Protein AF-A0A7S4KJT5-F1 (afdb_monomer_lite)

pLDDT: mean 71.48, std 15.0, range [39.69, 92.44]

Foldseek 3Di:
DVVPDDPLCLQLQNLLVVLLVCLVVLNDDPVSVVVSLVSLLVQLVVCVVVVVPDPPDPGSPPPPLVSLLSNLLSCLSNVHDDPSSVVSSVVVVVVDDCVPDDPVSVVSVVVSVVSVVVD

Radius of gyration: 14.01 Å; chains: 1; bounding box: 32×36×38 Å

Organism: Guillardia theta (NCBI:txid55529)

Secondary structure (DSSP, 8-state):
-GGGS-GGGS-HHHHHHHHHHHHHTT---HHHHHHHHHHHHHHHHHHHHHHTT-TT---S----HHHHHHHHHHHHHTT---HHHHHHHHHHHHTS-GGGS-HHHHHHHHHHHHHHHT-

Sequence (119 aa):
MYRNLPAEQKHPTSLASVLESMARVDLKDERFLLEASKTFQSEIVGRNILSDLNRSKRSLWDADSKTISSLITSFIRLQFFDQNLFQHISKVVQQLDLDEMSPQEVSMLLNAFLRVDML

Structure (mmCIF, N/CA/C/O backbone):
data_AF-A0A7S4KJT5-F1
#
_entry.id   AF-A0A7S4KJT5-F1
#
loop_
_atom_site.group_PDB
_atom_site.id
_atom_site.type_symbol
_atom_site.label_atom_id
_atom_site.label_alt_id
_atom_site.label_comp_id
_atom_site.label_asym_id
_atom_site.label_entity_id
_atom_site.label_seq_id
_atom_site.pdbx_PDB_ins_code
_atom_site.Cartn_x
_atom_site.Cartn_y
_atom_site.Cartn_z
_atom_site.occupancy
_atom_site.B_iso_or_equiv
_atom_site.auth_seq_id
_atom_site.auth_comp_id
_atom_site.auth_asym_id
_atom_site.auth_atom_id
_atom_site.pdbx_PDB_model_num
ATOM 1 N N . MET A 1 1 ? 1.439 16.503 14.018 1.00 48.44 1 MET A N 1
ATOM 2 C CA . MET A 1 1 ? 2.917 16.516 14.105 1.00 48.44 1 MET A CA 1
ATOM 3 C C . MET A 1 1 ? 3.597 16.302 12.744 1.00 48.44 1 MET A C 1
ATOM 5 O O . MET A 1 1 ? 4.561 16.993 12.468 1.00 48.44 1 MET A O 1
ATOM 9 N N . TYR A 1 2 ? 3.058 15.463 11.846 1.00 47.75 2 TYR A N 1
ATOM 10 C CA . TYR A 1 2 ? 3.659 15.171 10.526 1.00 47.75 2 TYR A CA 1
ATOM 11 C C . TYR A 1 2 ? 3.608 16.300 9.468 1.00 47.75 2 TYR A C 1
ATOM 13 O O . TYR A 1 2 ? 4.436 16.336 8.562 1.00 47.75 2 TYR A O 1
ATOM 21 N N . ARG A 1 3 ? 2.660 17.250 9.568 1.00 45.28 3 ARG A N 1
ATOM 22 C CA . ARG A 1 3 ? 2.517 18.352 8.587 1.00 45.28 3 ARG A CA 1
ATOM 23 C C . ARG A 1 3 ? 3.730 19.285 8.510 1.00 45.28 3 ARG A C 1
ATOM 25 O O . ARG A 1 3 ? 3.979 19.832 7.442 1.00 45.28 3 ARG A O 1
ATOM 32 N N . ASN A 1 4 ? 4.478 19.412 9.606 1.00 48.53 4 ASN A N 1
ATOM 33 C CA . ASN A 1 4 ? 5.596 20.351 9.734 1.00 48.53 4 ASN A CA 1
ATOM 34 C C . ASN A 1 4 ? 6.967 19.685 9.539 1.00 48.53 4 ASN A C 1
ATOM 36 O O . ASN A 1 4 ? 7.987 20.326 9.775 1.00 48.53 4 ASN A O 1
ATOM 40 N N . LEU A 1 5 ? 7.003 18.407 9.150 1.00 50.66 5 LEU A N 1
ATOM 41 C CA . LEU A 1 5 ? 8.264 17.737 8.854 1.00 50.66 5 LEU A CA 1
ATOM 42 C C . LEU A 1 5 ? 8.808 18.242 7.502 1.00 50.66 5 LEU A C 1
ATOM 44 O O . LEU A 1 5 ? 8.025 18.358 6.549 1.00 50.66 5 LEU A O 1
ATOM 48 N N . PRO A 1 6 ? 10.117 18.539 7.397 1.00 45.78 6 PRO A N 1
ATOM 49 C CA . PRO A 1 6 ? 10.785 18.826 6.127 1.00 45.78 6 PRO A CA 1
ATOM 50 C C . PRO A 1 6 ? 10.476 17.746 5.081 1.00 45.78 6 PRO A C 1
ATOM 52 O O . PRO A 1 6 ? 10.286 16.586 5.445 1.00 45.78 6 PRO A O 1
ATOM 55 N N . ALA A 1 7 ? 10.446 18.092 3.789 1.00 50.94 7 ALA A N 1
ATOM 56 C CA . ALA A 1 7 ? 10.176 17.133 2.703 1.00 50.94 7 ALA A CA 1
ATOM 57 C C . ALA A 1 7 ? 11.092 15.891 2.769 1.00 50.94 7 ALA A C 1
ATOM 59 O O . ALA A 1 7 ? 10.663 14.773 2.515 1.00 50.94 7 ALA A O 1
ATOM 60 N N . GLU A 1 8 ? 12.317 16.098 3.239 1.00 42.44 8 GLU A N 1
ATOM 61 C CA . GLU A 1 8 ? 13.375 15.107 3.462 1.00 42.44 8 GLU A CA 1
ATOM 62 C C . GLU A 1 8 ? 13.029 14.085 4.564 1.00 42.44 8 GLU A C 1
ATOM 64 O O . GLU A 1 8 ? 13.499 12.952 4.550 1.00 42.44 8 GLU A O 1
ATOM 69 N N . GLN A 1 9 ? 12.170 14.469 5.515 1.00 45.56 9 GLN A N 1
ATOM 70 C CA . GLN A 1 9 ? 11.688 13.627 6.616 1.00 45.56 9 GLN A CA 1
ATOM 71 C C . GLN A 1 9 ? 10.319 12.998 6.328 1.00 45.56 9 GLN A C 1
ATOM 73 O O . GLN A 1 9 ? 9.898 12.095 7.050 1.00 45.56 9 GLN A O 1
ATOM 78 N N . LYS A 1 10 ? 9.648 13.404 5.241 1.00 59.91 10 LYS A N 1
ATOM 79 C CA . LYS A 1 10 ? 8.466 12.721 4.684 1.00 59.91 10 LYS A CA 1
ATOM 80 C C . LYS A 1 10 ? 8.874 11.546 3.792 1.00 59.91 10 LYS A C 1
ATOM 82 O O . LYS A 1 10 ? 8.204 11.243 2.809 1.00 59.91 10 LYS A O 1
ATOM 87 N N . HIS A 1 11 ? 9.994 10.905 4.121 1.00 67.62 11 HIS A N 1
ATOM 88 C CA . HIS A 1 11 ? 10.515 9.818 3.321 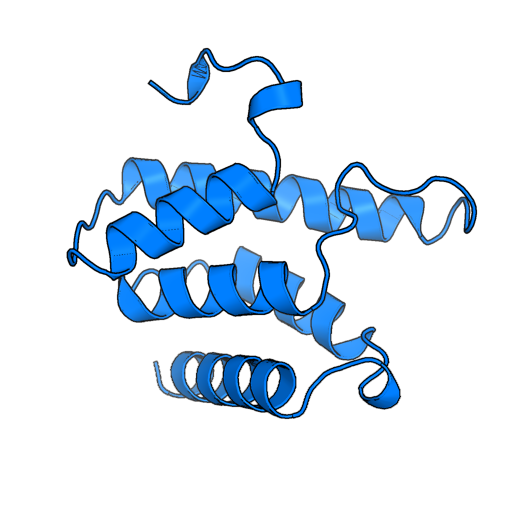1.00 67.62 11 HIS A CA 1
ATOM 89 C C . HIS A 1 11 ? 9.591 8.587 3.433 1.00 67.62 11 HIS A C 1
ATOM 91 O O . HIS A 1 11 ? 9.167 8.253 4.549 1.00 67.62 11 HIS A O 1
ATOM 97 N N . PRO A 1 12 ? 9.329 7.873 2.325 1.00 67.56 12 PRO A N 1
ATOM 98 C CA . PRO A 1 12 ? 8.658 6.563 2.268 1.00 67.56 12 PRO A CA 1
ATOM 99 C C . PRO A 1 12 ? 8.869 5.663 3.472 1.00 67.56 12 PRO A C 1
ATOM 101 O O . PRO A 1 12 ? 7.939 5.169 4.103 1.00 67.56 12 PRO A O 1
ATOM 104 N N . THR A 1 13 ? 10.147 5.442 3.750 1.00 71.50 13 THR A N 1
ATOM 105 C CA . THR A 1 13 ? 10.643 4.426 4.660 1.00 71.50 13 THR A CA 1
ATOM 106 C C . THR A 1 13 ? 10.356 4.832 6.094 1.00 71.50 13 THR A C 1
ATOM 108 O O . THR A 1 13 ? 9.999 3.991 6.915 1.00 71.50 13 THR A O 1
ATOM 111 N N . SER A 1 14 ? 10.431 6.134 6.384 1.00 77.56 14 SER A N 1
ATOM 112 C CA . SER A 1 14 ? 10.053 6.703 7.675 1.00 77.56 14 SER A CA 1
ATOM 113 C C . SER A 1 14 ? 8.550 6.563 7.906 1.00 77.56 14 SER A C 1
ATOM 115 O O . SER A 1 14 ? 8.137 6.129 8.979 1.00 77.56 14 SER A O 1
ATOM 117 N N . LEU A 1 15 ? 7.727 6.857 6.893 1.00 80.00 15 LEU A N 1
ATOM 118 C CA . LEU A 1 15 ? 6.277 6.660 6.964 1.00 80.00 15 LEU A CA 1
ATOM 119 C C . LEU A 1 15 ? 5.911 5.182 7.143 1.00 80.00 15 LEU A C 1
ATOM 121 O O . LEU A 1 15 ? 5.109 4.860 8.017 1.00 80.00 15 LEU A O 1
ATOM 125 N N . ALA A 1 16 ? 6.530 4.285 6.373 1.00 80.19 16 ALA A N 1
ATOM 126 C CA . ALA A 1 16 ? 6.333 2.843 6.491 1.00 80.19 16 ALA A CA 1
ATOM 127 C C . ALA A 1 16 ? 6.738 2.328 7.880 1.00 80.19 16 ALA A C 1
ATOM 129 O O . ALA A 1 16 ? 5.988 1.575 8.488 1.00 80.19 16 ALA A O 1
ATOM 130 N N . SER A 1 17 ? 7.858 2.801 8.434 1.00 83.12 17 SER A N 1
ATOM 131 C CA . SER A 1 17 ? 8.303 2.425 9.785 1.00 83.12 17 SER A CA 1
ATOM 132 C C . SER A 1 17 ? 7.338 2.903 10.875 1.00 83.12 17 SER A C 1
ATOM 134 O O . SER A 1 17 ? 7.083 2.184 11.845 1.00 83.12 17 SER A O 1
ATOM 136 N N . VAL A 1 18 ? 6.777 4.110 10.729 1.00 87.62 18 VAL A N 1
ATOM 137 C CA . VAL A 1 18 ? 5.751 4.625 11.649 1.00 87.62 18 VAL A CA 1
ATOM 138 C C . VAL A 1 18 ? 4.477 3.792 11.544 1.00 87.62 18 VAL A C 1
ATOM 140 O O . VAL A 1 18 ? 3.955 3.370 12.573 1.00 87.62 18 VAL A O 1
ATOM 143 N N . LEU A 1 19 ? 4.013 3.497 10.328 1.00 87.56 19 LEU A N 1
ATOM 144 C CA . LEU A 1 19 ? 2.848 2.638 10.099 1.00 87.56 19 LEU A CA 1
ATOM 145 C C . LEU A 1 19 ? 3.048 1.236 10.673 1.00 87.56 19 LEU A C 1
ATOM 147 O O . LEU A 1 19 ? 2.147 0.704 11.315 1.00 87.56 19 LEU A O 1
ATOM 151 N N . GLU A 1 20 ? 4.234 0.660 10.503 1.00 87.75 20 GLU A N 1
ATOM 152 C CA . GLU A 1 20 ? 4.566 -0.647 11.062 1.00 87.75 20 GLU A CA 1
ATOM 153 C C . GLU A 1 20 ? 4.541 -0.612 12.591 1.00 87.75 20 GLU A C 1
ATOM 155 O O . GLU A 1 20 ? 3.989 -1.506 13.233 1.00 87.75 20 GLU A O 1
ATOM 160 N N . SER A 1 21 ? 5.085 0.450 13.188 1.00 89.06 21 SER A N 1
ATOM 161 C CA . SER A 1 21 ? 5.043 0.654 14.636 1.00 89.06 21 SER A CA 1
ATOM 162 C C . SER A 1 21 ? 3.604 0.778 15.137 1.00 89.06 21 SER A C 1
ATOM 164 O O . SER A 1 21 ? 3.250 0.124 16.114 1.00 89.06 21 SER A O 1
ATOM 166 N N . MET A 1 22 ? 2.756 1.538 14.436 1.00 91.25 22 MET A N 1
ATOM 167 C CA . MET A 1 22 ? 1.325 1.652 14.733 1.00 91.25 22 MET A CA 1
ATOM 168 C C . MET A 1 22 ? 0.619 0.297 14.636 1.00 91.25 22 MET A C 1
ATOM 170 O O . MET A 1 22 ? -0.105 -0.079 15.552 1.00 91.25 22 MET A O 1
ATOM 174 N N . ALA A 1 23 ? 0.882 -0.472 13.577 1.00 88.62 23 ALA A N 1
ATOM 175 C CA . ALA A 1 23 ? 0.304 -1.797 13.362 1.00 88.62 23 ALA A CA 1
ATOM 176 C C . ALA A 1 23 ? 0.742 -2.829 14.415 1.00 88.62 23 ALA A C 1
ATOM 178 O O . ALA A 1 23 ? -0.000 -3.766 14.708 1.00 88.62 23 ALA A O 1
ATOM 179 N N . ARG A 1 24 ? 1.943 -2.686 14.991 1.00 89.25 24 ARG A N 1
ATOM 180 C CA . ARG A 1 24 ? 2.426 -3.546 16.086 1.00 89.25 24 ARG A CA 1
ATOM 181 C C . ARG A 1 24 ? 1.697 -3.293 17.403 1.00 89.25 24 ARG A C 1
ATOM 183 O O . ARG A 1 24 ? 1.597 -4.220 18.200 1.00 89.25 24 ARG A O 1
ATOM 190 N N . VAL A 1 25 ? 1.210 -2.073 17.624 1.00 92.44 25 VAL A N 1
ATOM 191 C CA . VAL A 1 25 ? 0.513 -1.670 18.858 1.00 92.44 25 VAL A CA 1
ATOM 192 C C . VAL A 1 25 ? -0.993 -1.453 18.657 1.00 92.44 25 VAL A C 1
ATOM 194 O O . VAL A 1 25 ? -1.644 -0.920 19.547 1.00 92.44 25 VAL A O 1
ATOM 197 N N . ASP A 1 26 ? -1.529 -1.848 17.497 1.00 89.00 26 ASP A N 1
ATOM 198 C CA . ASP A 1 26 ? -2.934 -1.679 17.089 1.00 89.00 26 ASP A CA 1
ATOM 199 C C . ASP A 1 26 ? -3.460 -0.233 17.228 1.00 89.00 26 ASP A C 1
ATOM 201 O O . ASP A 1 26 ? -4.610 0.028 17.583 1.00 89.00 26 ASP A O 1
ATOM 205 N N . LEU A 1 27 ? -2.591 0.751 16.964 1.00 90.44 27 LEU A N 1
ATOM 206 C CA . LEU A 1 27 ? -2.948 2.166 17.043 1.00 90.44 27 LEU A CA 1
ATOM 207 C C . LEU A 1 27 ? -3.566 2.633 15.724 1.00 90.44 27 LEU A C 1
ATOM 209 O O . LEU A 1 27 ? -2.856 2.942 14.765 1.00 90.44 27 LEU A O 1
ATOM 213 N N . LYS A 1 28 ? -4.894 2.751 15.698 1.00 89.94 28 LYS A N 1
ATOM 214 C CA . LYS A 1 28 ? -5.637 3.274 14.547 1.00 89.94 28 LYS A CA 1
ATOM 215 C C . LYS A 1 28 ? -5.883 4.782 14.673 1.00 89.94 28 LYS A C 1
ATOM 217 O O . LYS A 1 28 ? -6.792 5.219 15.371 1.00 89.94 28 LYS A O 1
ATOM 222 N N . ASP A 1 29 ? -5.088 5.579 13.959 1.00 90.12 29 ASP A N 1
ATOM 223 C CA . ASP A 1 29 ? -5.353 7.007 13.722 1.00 90.12 29 ASP A CA 1
ATOM 224 C C . ASP A 1 29 ? -5.756 7.203 12.256 1.00 90.12 29 ASP A C 1
ATOM 226 O O . ASP A 1 29 ? -4.912 7.269 11.363 1.00 90.12 29 ASP A O 1
ATOM 230 N N . GLU A 1 30 ? -7.061 7.285 11.997 1.00 88.62 30 GLU A N 1
ATOM 231 C CA . GLU A 1 30 ? -7.601 7.404 10.637 1.00 88.62 30 GLU A CA 1
ATOM 232 C C . GLU A 1 30 ? -7.129 8.663 9.907 1.00 88.62 30 GLU A C 1
ATOM 234 O O . GLU A 1 30 ? -6.936 8.639 8.691 1.00 88.62 30 GLU A O 1
ATOM 239 N N . ARG A 1 31 ? -6.902 9.768 10.632 1.00 88.62 31 ARG A N 1
ATOM 240 C CA . ARG A 1 31 ? -6.406 11.006 10.019 1.00 88.62 31 ARG A CA 1
ATOM 241 C C . ARG A 1 31 ? -4.972 10.821 9.561 1.00 88.62 31 ARG A C 1
ATOM 243 O O . ARG A 1 31 ? -4.635 11.224 8.451 1.00 88.62 31 ARG A O 1
ATOM 250 N N . PHE A 1 32 ? -4.139 10.210 10.399 1.00 88.06 32 PHE A N 1
ATOM 251 C CA . PHE A 1 32 ? -2.773 9.873 10.022 1.00 88.06 32 PHE A CA 1
ATOM 252 C C . PHE A 1 32 ? -2.746 8.904 8.837 1.00 88.06 32 PHE A C 1
ATOM 254 O O . PHE A 1 32 ? -2.026 9.150 7.874 1.00 88.06 32 PHE A O 1
ATOM 261 N N . LEU A 1 33 ? -3.563 7.849 8.875 1.00 88.88 33 LEU A N 1
ATOM 262 C CA . LEU A 1 33 ? -3.637 6.834 7.823 1.00 88.88 33 LEU A CA 1
ATOM 263 C C . LEU A 1 33 ? -4.064 7.425 6.477 1.00 88.88 33 LEU A C 1
ATOM 265 O O . LEU A 1 33 ? -3.460 7.113 5.452 1.00 88.88 33 LEU A O 1
ATOM 269 N N . LEU A 1 34 ? -5.035 8.339 6.479 1.00 88.50 34 LEU A N 1
ATOM 270 C CA . LEU A 1 34 ? -5.462 9.047 5.276 1.00 88.50 34 LEU A CA 1
ATOM 271 C C . LEU A 1 34 ? -4.358 9.951 4.709 1.00 88.50 34 LEU A C 1
ATOM 273 O O . LEU A 1 34 ? -4.132 9.971 3.501 1.00 88.50 34 LEU A O 1
ATOM 277 N N . GLU A 1 35 ? -3.656 10.703 5.557 1.00 85.81 35 GLU A N 1
ATOM 278 C CA . GLU A 1 35 ? -2.564 11.575 5.106 1.00 85.81 35 GLU A CA 1
ATOM 279 C C . GLU A 1 35 ? -1.358 10.764 4.612 1.00 85.81 35 GLU A C 1
ATOM 281 O O . GLU A 1 35 ? -0.745 11.123 3.602 1.00 85.81 35 GLU A O 1
ATOM 286 N N . ALA A 1 36 ? -1.051 9.644 5.270 1.00 85.06 36 ALA A N 1
ATOM 287 C CA . ALA A 1 36 ? -0.046 8.695 4.813 1.00 85.06 36 ALA A CA 1
ATOM 288 C C . ALA A 1 36 ? -0.431 8.141 3.435 1.00 85.06 3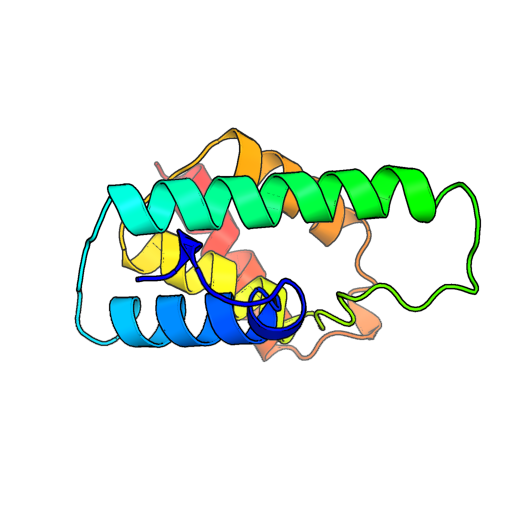6 ALA A C 1
ATOM 290 O O . ALA A 1 36 ? 0.362 8.236 2.503 1.00 85.06 36 ALA A O 1
ATOM 291 N N . SER A 1 37 ? -1.669 7.663 3.273 1.00 86.50 37 SER A N 1
ATOM 292 C CA . SER A 1 37 ? -2.182 7.149 2.001 1.00 86.50 37 SER A CA 1
ATOM 293 C C . SER A 1 37 ? -2.043 8.159 0.859 1.00 86.50 37 SER A C 1
ATOM 295 O O . SER A 1 37 ? -1.479 7.835 -0.186 1.00 86.50 37 SER A O 1
ATOM 297 N N . LYS A 1 38 ? -2.474 9.410 1.068 1.00 84.38 38 LYS A N 1
ATOM 298 C CA . LYS A 1 38 ? -2.329 10.480 0.066 1.00 84.38 38 LYS A CA 1
ATOM 299 C C . LYS A 1 38 ? -0.874 10.729 -0.310 1.00 84.38 38 LYS A C 1
ATOM 301 O O . LYS A 1 38 ? -0.579 10.899 -1.488 1.00 84.38 38 LYS A O 1
ATOM 306 N N . THR A 1 39 ? 0.016 10.733 0.684 1.00 81.06 39 THR A N 1
ATOM 307 C CA . THR A 1 39 ? 1.456 10.916 0.464 1.00 81.06 39 THR A CA 1
ATOM 308 C C . THR A 1 39 ? 2.014 9.785 -0.399 1.00 81.06 39 THR A C 1
ATOM 310 O O . THR A 1 39 ? 2.721 10.040 -1.368 1.00 81.06 39 THR A O 1
ATOM 313 N N . PHE A 1 40 ? 1.638 8.535 -0.121 1.00 78.56 40 PHE A N 1
ATOM 314 C CA . PHE A 1 40 ? 2.044 7.394 -0.941 1.00 78.56 40 PHE A CA 1
ATOM 315 C C . PHE A 1 40 ? 1.476 7.461 -2.364 1.00 78.56 40 PHE A C 1
ATOM 317 O O . PHE A 1 40 ? 2.200 7.213 -3.326 1.00 78.56 40 PHE A O 1
ATOM 324 N N . GLN A 1 41 ? 0.208 7.847 -2.526 1.00 78.62 41 GLN A N 1
ATOM 325 C CA . GLN A 1 41 ? -0.421 7.988 -3.842 1.00 78.62 41 GLN A CA 1
ATOM 326 C C . GLN A 1 41 ? 0.267 9.048 -4.707 1.00 78.62 41 GLN A C 1
ATOM 328 O O . GLN A 1 41 ? 0.583 8.765 -5.862 1.00 78.62 41 GLN A O 1
ATOM 333 N N . SER A 1 42 ? 0.540 10.244 -4.167 1.00 74.00 42 SER A N 1
ATOM 334 C CA . SER A 1 42 ? 1.211 11.310 -4.928 1.00 74.00 42 SER A CA 1
ATOM 335 C C . SER A 1 42 ? 2.586 10.886 -5.437 1.00 74.00 42 SER A C 1
ATOM 337 O O . SER A 1 42 ? 2.993 11.264 -6.534 1.00 74.00 42 SER A O 1
ATOM 339 N N . GLU A 1 43 ? 3.279 10.057 -4.667 1.00 69.62 43 GLU A N 1
ATOM 340 C CA . GLU A 1 43 ? 4.633 9.613 -4.974 1.00 69.62 43 GLU A CA 1
ATOM 341 C C . GLU A 1 43 ? 4.644 8.449 -5.974 1.00 69.62 43 GLU A C 1
ATOM 343 O O . GLU A 1 43 ? 5.433 8.465 -6.919 1.00 69.62 43 GLU A O 1
ATOM 348 N N . ILE A 1 44 ? 3.718 7.486 -5.853 1.00 66.62 44 ILE A N 1
ATOM 349 C CA . ILE A 1 44 ? 3.544 6.419 -6.856 1.00 66.62 44 ILE A CA 1
ATOM 350 C C . ILE A 1 44 ? 3.167 7.018 -8.219 1.00 66.62 44 ILE A C 1
ATOM 352 O O . ILE A 1 44 ? 3.721 6.625 -9.247 1.00 66.62 44 ILE A O 1
ATOM 356 N N . VAL A 1 45 ? 2.261 8.000 -8.240 1.00 64.25 45 VAL A N 1
ATOM 357 C CA . VAL A 1 45 ? 1.890 8.717 -9.470 1.00 64.25 45 VAL A CA 1
ATOM 358 C C . VAL A 1 45 ? 3.088 9.483 -10.037 1.00 64.25 45 VAL A C 1
ATOM 360 O O . VAL A 1 45 ? 3.346 9.398 -11.237 1.00 64.25 45 VAL A O 1
ATOM 363 N N . GLY A 1 46 ? 3.865 10.161 -9.186 1.00 60.47 46 GLY A N 1
ATOM 364 C CA . GLY A 1 46 ? 5.120 10.800 -9.587 1.00 60.47 46 GLY A CA 1
ATOM 365 C C . GLY A 1 46 ? 6.110 9.819 -10.226 1.00 60.47 46 GLY A C 1
ATOM 366 O O . GLY A 1 46 ? 6.740 10.153 -11.228 1.00 60.47 46 GLY A O 1
ATOM 367 N N . ARG A 1 47 ? 6.196 8.583 -9.713 1.00 58.41 47 ARG A N 1
ATOM 368 C CA . ARG A 1 47 ? 7.017 7.501 -10.283 1.00 58.41 47 ARG A CA 1
ATOM 369 C C . ARG A 1 47 ? 6.557 7.095 -11.681 1.00 58.41 47 ARG A C 1
ATOM 371 O O . ARG A 1 47 ? 7.399 7.059 -12.566 1.00 58.41 47 ARG A O 1
ATOM 378 N N . ASN A 1 48 ? 5.257 6.860 -11.886 1.00 54.38 48 ASN A N 1
ATOM 379 C CA . ASN A 1 48 ? 4.711 6.473 -13.196 1.00 54.38 48 ASN A CA 1
ATOM 380 C C . ASN A 1 48 ? 4.974 7.537 -14.275 1.00 54.38 48 ASN A C 1
ATOM 382 O O . ASN A 1 48 ? 5.223 7.203 -15.425 1.00 54.38 48 ASN A O 1
ATOM 386 N N . ILE A 1 49 ? 4.959 8.821 -13.902 1.00 51.66 49 ILE A N 1
ATOM 387 C CA . ILE A 1 49 ? 5.256 9.923 -14.831 1.00 51.66 49 ILE A CA 1
ATOM 388 C C . ILE A 1 49 ? 6.767 10.017 -15.118 1.00 51.66 49 ILE A C 1
ATOM 390 O O . ILE A 1 49 ? 7.172 10.359 -16.228 1.00 51.66 49 ILE A O 1
ATOM 394 N N . LEU A 1 50 ?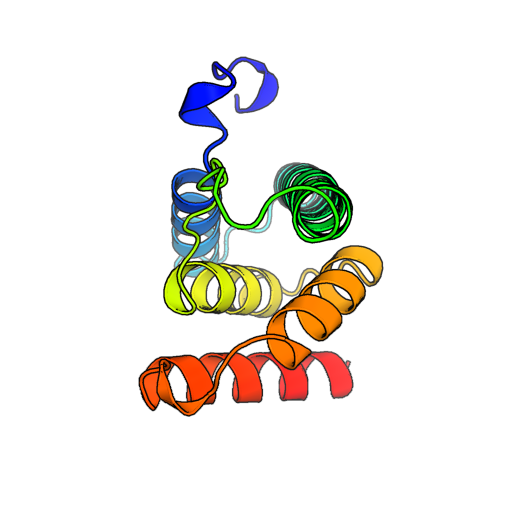 7.624 9.723 -14.132 1.00 47.25 50 LEU A N 1
ATOM 395 C CA . LEU A 1 50 ? 9.083 9.827 -14.264 1.00 47.25 50 LEU A CA 1
ATOM 396 C C . LEU A 1 50 ? 9.739 8.589 -14.897 1.00 47.25 50 LEU A C 1
ATOM 398 O O . LEU A 1 50 ? 10.760 8.742 -15.571 1.00 47.25 50 LEU A O 1
ATOM 402 N N . SER A 1 51 ? 9.166 7.391 -14.735 1.00 50.44 51 SER A N 1
ATOM 403 C CA . SER A 1 51 ? 9.643 6.154 -15.376 1.00 50.44 51 SER A CA 1
ATOM 404 C C . SER A 1 51 ? 9.572 6.221 -16.901 1.00 50.44 51 SER A C 1
ATOM 406 O O . SER A 1 51 ? 10.435 5.655 -17.570 1.00 50.44 51 SER A O 1
ATOM 408 N N . ASP A 1 52 ? 8.616 6.984 -17.437 1.00 49.19 52 ASP A N 1
ATOM 409 C CA . ASP A 1 52 ? 8.470 7.232 -18.875 1.00 49.19 52 ASP A CA 1
ATOM 410 C C . ASP A 1 52 ? 9.492 8.253 -19.414 1.00 49.19 52 ASP A C 1
ATOM 412 O O . ASP A 1 52 ? 9.736 8.312 -20.619 1.00 49.19 52 ASP A O 1
ATOM 416 N N . LEU A 1 53 ? 10.123 9.052 -18.540 1.00 46.62 53 LEU A N 1
ATOM 417 C CA . LEU A 1 53 ? 10.959 10.193 -18.935 1.00 46.62 53 LEU A CA 1
ATOM 418 C C . LEU A 1 53 ? 12.453 10.052 -18.609 1.00 46.62 53 LEU A C 1
ATOM 420 O O . LEU A 1 53 ? 13.253 10.777 -19.202 1.00 46.62 53 LEU A O 1
ATOM 424 N N . ASN A 1 54 ? 12.880 9.170 -17.696 1.00 42.72 54 ASN A N 1
ATOM 425 C CA . ASN A 1 54 ? 14.311 8.923 -17.458 1.00 42.72 54 ASN A CA 1
ATOM 426 C C . ASN A 1 54 ? 14.576 7.681 -16.589 1.00 42.72 54 ASN A C 1
ATOM 428 O O . ASN A 1 54 ? 14.309 7.689 -15.391 1.00 42.72 54 ASN A O 1
ATOM 432 N N . ARG A 1 55 ? 15.258 6.668 -17.145 1.00 47.25 55 ARG A N 1
ATOM 433 C CA . ARG A 1 55 ? 15.803 5.515 -16.391 1.00 47.25 55 ARG A CA 1
ATOM 434 C C . ARG A 1 55 ? 16.907 5.881 -15.374 1.00 47.25 55 ARG A C 1
ATOM 436 O O . ARG A 1 55 ? 17.384 5.003 -14.667 1.00 47.25 55 ARG A O 1
ATOM 443 N N . SER A 1 56 ? 17.353 7.142 -15.305 1.00 39.69 56 SER A N 1
ATOM 444 C CA . SER A 1 56 ? 18.571 7.548 -14.576 1.00 39.69 56 SER A CA 1
ATOM 445 C C . SER A 1 56 ? 18.363 8.422 -13.334 1.00 39.69 56 SER A C 1
ATOM 447 O O . SER A 1 56 ? 19.323 8.650 -12.597 1.00 39.69 56 SER A O 1
ATOM 449 N N . LYS A 1 57 ? 17.146 8.901 -13.042 1.00 41.88 57 LYS A N 1
ATOM 450 C CA . LYS A 1 57 ? 16.880 9.576 -11.763 1.00 41.88 57 LYS A CA 1
ATOM 451 C C . LYS A 1 57 ? 16.396 8.545 -10.757 1.00 41.88 57 LYS A C 1
ATOM 453 O O . LYS A 1 57 ? 15.211 8.224 -10.732 1.00 41.88 57 LYS A O 1
ATOM 458 N N . ARG A 1 58 ? 17.322 8.054 -9.922 1.00 43.06 58 ARG A N 1
ATOM 459 C CA . ARG A 1 58 ? 16.978 7.387 -8.658 1.00 43.06 58 ARG A CA 1
ATOM 460 C C . ARG A 1 58 ? 15.936 8.246 -7.956 1.00 43.06 58 ARG A C 1
ATOM 462 O O . ARG A 1 58 ? 16.184 9.410 -7.637 1.00 43.06 58 ARG A O 1
ATOM 469 N N . SER A 1 59 ? 14.742 7.687 -7.846 1.00 44.78 59 SER A N 1
ATOM 470 C CA . SER A 1 59 ? 13.632 8.314 -7.156 1.00 44.78 59 SER A CA 1
ATOM 471 C C . SER A 1 59 ? 14.036 8.517 -5.692 1.00 44.78 59 SER A C 1
ATOM 473 O O . SER A 1 59 ? 14.763 7.699 -5.136 1.00 44.78 59 SER A O 1
ATOM 475 N N . LEU A 1 60 ? 13.504 9.555 -5.037 1.00 40.28 60 LEU A N 1
ATOM 476 C CA . LEU A 1 60 ? 13.479 9.650 -3.566 1.00 40.28 60 LEU A CA 1
ATOM 477 C C . LEU A 1 60 ? 12.832 8.404 -2.915 1.00 40.28 60 LEU A C 1
ATOM 479 O O . LEU A 1 60 ? 12.878 8.236 -1.706 1.00 40.28 60 LEU A O 1
ATOM 483 N N . TRP A 1 61 ? 12.251 7.520 -3.730 1.00 50.78 61 TRP A N 1
ATOM 484 C CA . TRP A 1 61 ? 11.788 6.182 -3.422 1.00 50.78 61 TRP A CA 1
ATOM 485 C C . TRP A 1 61 ? 12.662 5.154 -4.150 1.00 50.78 61 TRP A C 1
ATOM 487 O O . TRP A 1 61 ? 12.203 4.535 -5.109 1.00 50.78 61 TRP A O 1
ATOM 497 N N . ASP A 1 62 ? 13.866 4.872 -3.655 1.00 52.94 62 ASP A N 1
ATOM 498 C CA . ASP A 1 62 ? 14.413 3.501 -3.711 1.00 52.94 62 ASP A CA 1
ATOM 499 C C . ASP A 1 62 ? 13.676 2.651 -2.654 1.00 52.94 62 ASP A C 1
ATOM 501 O O . ASP A 1 62 ? 14.270 1.998 -1.801 1.00 52.94 62 ASP A O 1
ATOM 505 N N . ALA A 1 63 ? 12.340 2.735 -2.643 1.00 54.47 63 ALA A N 1
ATOM 506 C CA . ALA A 1 63 ? 11.505 1.867 -1.838 1.00 54.47 63 ALA A CA 1
ATOM 507 C C . ALA A 1 63 ? 11.608 0.485 -2.478 1.00 54.47 63 ALA A C 1
ATOM 509 O O . ALA A 1 63 ? 10.926 0.184 -3.458 1.00 54.47 63 ALA A O 1
ATOM 510 N N . ASP A 1 64 ? 12.539 -0.296 -1.951 1.00 64.69 64 ASP A N 1
ATOM 511 C CA . ASP A 1 64 ? 12.674 -1.714 -2.211 1.00 64.69 64 ASP A CA 1
ATOM 512 C C . ASP A 1 64 ? 11.329 -2.437 -2.015 1.00 64.69 64 ASP A C 1
ATOM 514 O O . ASP A 1 64 ? 10.401 -1.959 -1.344 1.00 64.69 64 ASP A O 1
ATOM 518 N N . SER A 1 65 ? 11.220 -3.618 -2.618 1.00 66.81 65 SER A N 1
ATOM 519 C CA . SER A 1 65 ? 10.116 -4.566 -2.421 1.00 66.81 65 SER A CA 1
ATOM 520 C C . SER A 1 65 ? 9.697 -4.677 -0.949 1.00 66.81 65 SER A C 1
ATOM 522 O O . SER A 1 65 ? 8.503 -4.746 -0.636 1.00 66.81 65 SER A O 1
ATOM 524 N N . LYS A 1 66 ? 10.665 -4.617 -0.029 1.00 72.00 66 LYS A N 1
ATOM 525 C CA . LYS A 1 66 ? 10.471 -4.609 1.422 1.00 72.00 66 LYS A CA 1
ATOM 526 C C . LYS A 1 66 ? 9.660 -3.423 1.938 1.00 72.00 66 LYS A C 1
ATOM 528 O O . LYS A 1 66 ? 8.722 -3.627 2.712 1.00 72.00 66 LYS A O 1
ATOM 533 N N . THR A 1 67 ? 9.989 -2.195 1.543 1.00 75.31 67 THR A N 1
ATOM 534 C CA . THR A 1 67 ? 9.275 -0.986 1.985 1.00 75.31 67 THR A CA 1
ATOM 535 C C . THR A 1 67 ? 7.816 -1.028 1.538 1.00 75.31 67 THR A C 1
ATOM 537 O O . THR A 1 67 ? 6.916 -0.774 2.343 1.00 75.31 67 THR A O 1
ATOM 540 N N . ILE A 1 68 ? 7.571 -1.423 0.284 1.00 75.44 68 ILE A N 1
ATOM 541 C CA . ILE A 1 68 ? 6.218 -1.597 -0.264 1.00 75.44 68 ILE A CA 1
ATOM 542 C C . ILE A 1 68 ? 5.466 -2.682 0.521 1.00 75.44 68 ILE A C 1
ATOM 544 O O . ILE A 1 68 ? 4.340 -2.465 0.966 1.00 75.44 68 ILE A O 1
ATOM 548 N N . SER A 1 69 ? 6.107 -3.822 0.773 1.00 75.31 69 SER A N 1
ATOM 549 C CA . SER A 1 69 ? 5.503 -4.934 1.515 1.00 75.31 69 SER A CA 1
ATOM 550 C C . SER A 1 69 ? 5.132 -4.556 2.955 1.00 75.31 69 SER A C 1
ATOM 552 O O . SER A 1 69 ? 4.037 -4.889 3.420 1.00 75.31 69 SER A O 1
ATOM 554 N N . SER A 1 70 ? 6.015 -3.845 3.667 1.00 79.88 70 SER A N 1
ATOM 555 C CA . SER A 1 70 ? 5.767 -3.404 5.050 1.00 79.88 70 SER A CA 1
ATOM 556 C C . SER A 1 70 ? 4.616 -2.402 5.121 1.00 79.88 70 SER A C 1
ATOM 558 O O . SER A 1 70 ? 3.720 -2.525 5.962 1.00 79.88 70 SER A O 1
ATOM 560 N N . LEU A 1 71 ? 4.575 -1.463 4.178 1.00 82.88 71 LEU A N 1
ATOM 561 C CA . LEU A 1 71 ? 3.497 -0.492 4.052 1.00 82.88 71 LEU A CA 1
ATOM 562 C C . LEU A 1 71 ? 2.141 -1.169 3.893 1.00 82.88 71 LEU A C 1
ATOM 564 O O . LEU A 1 71 ? 1.223 -0.894 4.668 1.00 82.88 71 LEU A O 1
ATOM 568 N N . ILE A 1 72 ? 2.020 -2.075 2.920 1.00 80.31 72 ILE A N 1
ATOM 569 C CA . ILE A 1 72 ? 0.739 -2.719 2.627 1.00 80.31 72 ILE A CA 1
ATOM 570 C C . ILE A 1 72 ? 0.288 -3.554 3.823 1.00 80.31 72 ILE A C 1
ATOM 572 O O . ILE A 1 72 ? -0.856 -3.459 4.266 1.00 80.31 72 ILE A O 1
ATOM 576 N N . THR A 1 73 ? 1.215 -4.325 4.393 1.00 83.25 73 THR A N 1
ATOM 577 C CA . THR A 1 73 ? 0.947 -5.144 5.578 1.00 83.25 73 THR A CA 1
ATOM 578 C C . THR A 1 73 ? 0.450 -4.286 6.740 1.00 83.25 73 THR A C 1
ATOM 580 O O . THR A 1 73 ? -0.474 -4.686 7.445 1.00 83.25 73 THR A O 1
ATOM 583 N N . SER A 1 74 ? 1.019 -3.096 6.932 1.00 87.19 74 SER A N 1
ATOM 584 C CA . SER A 1 74 ? 0.624 -2.187 8.009 1.00 87.19 74 SER A CA 1
ATOM 585 C C . SER A 1 74 ? -0.785 -1.631 7.809 1.00 87.19 74 SER A C 1
ATOM 587 O O . SER A 1 74 ? -1.585 -1.676 8.742 1.00 87.19 74 SER A O 1
ATOM 589 N N . PHE A 1 75 ? -1.132 -1.188 6.596 1.00 86.75 75 PHE A N 1
ATOM 590 C CA . PHE A 1 75 ? -2.494 -0.735 6.283 1.00 86.75 75 PHE A CA 1
ATOM 591 C C . PHE A 1 75 ? -3.538 -1.837 6.489 1.00 86.75 75 PHE A C 1
ATOM 593 O O . PHE A 1 75 ? -4.583 -1.597 7.093 1.00 86.75 75 PHE A O 1
ATOM 600 N N . ILE A 1 76 ? -3.222 -3.064 6.071 1.00 84.38 76 ILE A N 1
ATOM 601 C CA . ILE A 1 76 ? -4.101 -4.225 6.249 1.00 84.38 76 ILE A CA 1
ATOM 602 C C . ILE A 1 76 ? -4.276 -4.570 7.725 1.00 84.38 76 ILE A C 1
ATOM 604 O O . ILE A 1 76 ? -5.399 -4.799 8.171 1.00 84.38 76 ILE A O 1
ATOM 608 N N . ARG A 1 77 ? -3.186 -4.595 8.503 1.00 86.56 77 ARG A N 1
ATOM 609 C CA . ARG A 1 77 ? -3.244 -4.872 9.949 1.00 86.56 77 ARG A CA 1
ATOM 610 C C . ARG A 1 77 ? -4.081 -3.836 10.689 1.00 86.56 77 ARG A C 1
ATOM 612 O O . ARG A 1 77 ? -4.844 -4.211 11.567 1.00 86.56 77 ARG A O 1
ATOM 619 N N . LEU A 1 78 ? -3.982 -2.571 10.288 1.00 88.38 78 LEU A N 1
ATOM 620 C CA . LEU A 1 78 ? -4.776 -1.467 10.834 1.00 88.38 78 LEU A CA 1
ATOM 621 C C . LEU A 1 78 ? -6.205 -1.402 10.263 1.00 88.38 78 LEU A C 1
ATOM 623 O O . LEU A 1 78 ? -6.971 -0.501 10.617 1.00 88.38 78 LEU A O 1
ATOM 627 N N . GLN A 1 79 ? -6.575 -2.347 9.392 1.00 87.50 79 GLN A N 1
ATOM 628 C CA . GLN A 1 79 ? -7.880 -2.429 8.735 1.00 87.50 79 GLN A CA 1
ATOM 629 C C . GLN A 1 79 ? -8.273 -1.094 8.083 1.00 87.50 79 GLN A C 1
ATOM 631 O O . GLN A 1 79 ? -9.367 -0.563 8.311 1.00 87.50 79 GLN A O 1
ATOM 636 N N . PHE A 1 80 ? -7.335 -0.501 7.343 1.00 88.06 80 PHE A N 1
ATOM 637 C CA . PHE A 1 80 ? -7.531 0.743 6.612 1.00 88.06 80 PHE A CA 1
ATOM 638 C C . PHE A 1 80 ? -7.324 0.504 5.119 1.00 88.06 80 PHE A C 1
ATOM 640 O O . PHE A 1 80 ? -6.216 0.208 4.671 1.00 88.06 80 PHE A O 1
ATOM 647 N N . PHE A 1 81 ? -8.407 0.658 4.358 1.00 84.62 81 PHE A N 1
ATOM 648 C CA . PHE A 1 81 ? -8.461 0.346 2.935 1.00 84.62 81 PHE A CA 1
ATOM 649 C C . PHE A 1 81 ? -8.748 1.610 2.141 1.00 84.62 81 PHE A C 1
ATOM 651 O O . PHE A 1 81 ? -9.883 2.067 2.047 1.00 84.62 81 PHE A O 1
ATOM 658 N N . ASP A 1 82 ? -7.693 2.179 1.565 1.00 86.31 82 ASP A N 1
ATOM 659 C CA . ASP A 1 82 ? -7.820 3.234 0.570 1.00 86.31 82 ASP A CA 1
ATOM 660 C C . ASP A 1 82 ? -7.732 2.608 -0.822 1.00 86.31 82 ASP A C 1
ATOM 662 O O . ASP A 1 82 ? -6.654 2.238 -1.290 1.00 86.31 82 ASP A O 1
ATOM 666 N N . GLN A 1 83 ? -8.883 2.473 -1.478 1.00 84.44 83 GLN A N 1
ATOM 667 C CA . GLN A 1 83 ? -8.992 1.829 -2.785 1.00 84.44 83 GLN A CA 1
ATOM 668 C C . GLN A 1 83 ? -8.020 2.423 -3.814 1.00 84.44 83 GLN A C 1
ATOM 670 O O . GLN A 1 83 ? -7.411 1.675 -4.580 1.00 84.44 83 GLN A O 1
ATOM 675 N N . ASN A 1 84 ? -7.823 3.745 -3.809 1.00 84.62 84 ASN A N 1
ATOM 676 C CA . ASN A 1 84 ? -6.921 4.395 -4.754 1.00 84.62 84 ASN A CA 1
ATOM 677 C C . ASN A 1 84 ? -5.472 4.001 -4.474 1.00 84.62 84 ASN A C 1
ATOM 679 O O . ASN A 1 84 ? -4.736 3.679 -5.404 1.00 84.62 84 ASN A O 1
ATOM 683 N N . LEU A 1 85 ? -5.052 3.984 -3.207 1.00 83.06 85 LEU A N 1
ATOM 684 C CA . LEU A 1 85 ? -3.715 3.524 -2.832 1.00 83.06 85 LEU A CA 1
ATOM 685 C C . LEU A 1 85 ? -3.476 2.081 -3.286 1.00 83.06 85 LEU A C 1
ATOM 687 O O . LEU A 1 85 ? -2.472 1.805 -3.938 1.00 83.06 85 LEU A O 1
ATOM 691 N N . PHE A 1 86 ? -4.409 1.175 -2.997 1.00 80.81 86 PHE A N 1
ATOM 692 C CA . PHE A 1 86 ? -4.268 -0.239 -3.348 1.00 80.81 86 PHE A CA 1
ATOM 693 C C . PHE A 1 86 ? -4.255 -0.478 -4.863 1.00 80.81 86 PHE A C 1
ATOM 695 O O . PHE A 1 86 ? -3.455 -1.281 -5.344 1.00 80.81 86 PHE A O 1
ATOM 702 N N . GLN A 1 87 ? -5.043 0.270 -5.640 1.00 80.62 87 GLN A N 1
ATOM 703 C CA . GLN A 1 87 ? -4.969 0.233 -7.105 1.00 80.62 87 GLN A CA 1
ATOM 704 C C . GLN A 1 87 ? -3.602 0.687 -7.632 1.00 80.62 87 GLN A C 1
ATOM 706 O O . GLN A 1 87 ? -3.052 0.068 -8.544 1.00 80.62 87 GLN A O 1
ATOM 711 N N . HIS A 1 88 ? -3.034 1.753 -7.065 1.00 77.88 88 HIS A N 1
ATOM 712 C CA . HIS A 1 88 ? -1.699 2.223 -7.440 1.00 77.88 88 HIS A CA 1
ATOM 713 C C . HIS A 1 88 ? -0.621 1.195 -7.089 1.00 77.88 88 HIS A C 1
ATOM 715 O O . HIS A 1 88 ? 0.237 0.898 -7.918 1.00 77.88 88 HIS A O 1
ATOM 721 N N . ILE A 1 89 ? -0.699 0.606 -5.898 1.00 76.06 89 ILE A N 1
ATOM 722 C CA . ILE A 1 89 ? 0.224 -0.436 -5.448 1.00 76.06 89 ILE A CA 1
ATOM 723 C C . ILE A 1 89 ? 0.132 -1.677 -6.341 1.00 76.06 89 ILE A C 1
ATOM 725 O O . ILE A 1 89 ? 1.166 -2.210 -6.729 1.00 76.06 89 ILE A O 1
ATOM 729 N N . SER A 1 90 ? -1.072 -2.105 -6.735 1.00 77.06 90 SER A N 1
ATOM 730 C CA . SER A 1 90 ? -1.251 -3.225 -7.669 1.00 77.06 90 SER A CA 1
ATOM 731 C C . SER A 1 90 ? -0.515 -2.998 -8.988 1.00 77.06 90 SER A C 1
ATOM 733 O O . SER A 1 90 ? 0.101 -3.927 -9.502 1.00 77.06 90 SER A O 1
ATOM 735 N N . LYS A 1 91 ? -0.550 -1.774 -9.529 1.00 74.94 91 LYS A N 1
ATOM 736 C CA . LYS A 1 91 ? 0.175 -1.433 -10.762 1.00 74.94 91 LYS A CA 1
ATOM 737 C C . LYS A 1 91 ? 1.687 -1.484 -10.567 1.00 74.94 91 LYS A C 1
ATOM 739 O O . LYS A 1 91 ? 2.380 -2.008 -11.427 1.00 74.94 91 LYS A O 1
ATOM 744 N N . VAL A 1 92 ? 2.188 -0.978 -9.437 1.00 72.81 92 VAL A N 1
ATOM 745 C CA . VAL A 1 92 ? 3.623 -1.029 -9.113 1.00 72.81 92 VAL A CA 1
ATOM 746 C C . VAL A 1 92 ? 4.090 -2.473 -8.967 1.00 72.81 92 VAL A C 1
ATOM 748 O O . VAL A 1 92 ? 5.114 -2.835 -9.527 1.00 72.81 92 VAL A O 1
ATOM 751 N N . VAL A 1 93 ? 3.326 -3.315 -8.270 1.00 71.44 93 VAL A N 1
ATOM 752 C CA . VAL A 1 93 ? 3.678 -4.726 -8.056 1.00 71.44 93 VAL A CA 1
ATOM 753 C C . VAL A 1 93 ? 3.694 -5.515 -9.364 1.00 71.44 93 VAL A C 1
ATOM 755 O O . VAL A 1 93 ? 4.585 -6.330 -9.556 1.00 71.44 93 VAL A O 1
ATOM 758 N N . GLN A 1 94 ? 2.782 -5.232 -10.298 1.00 72.50 94 GLN A N 1
ATOM 759 C CA . GLN A 1 94 ? 2.807 -5.827 -11.644 1.00 72.50 94 GLN A CA 1
ATOM 760 C C . GLN A 1 94 ? 4.046 -5.439 -12.467 1.00 72.50 94 GLN A C 1
ATOM 762 O O . GLN A 1 94 ? 4.343 -6.098 -13.459 1.00 72.50 94 GLN A O 1
AT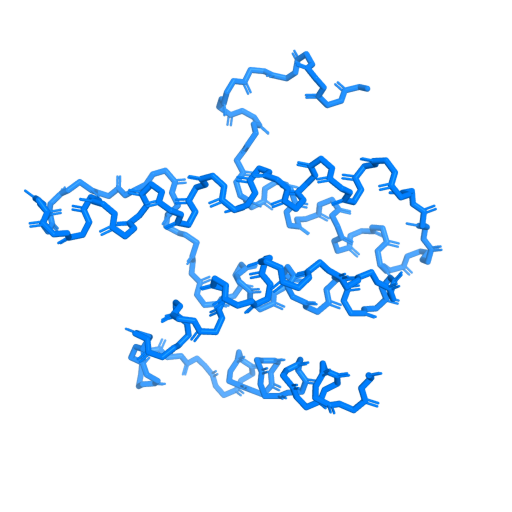OM 767 N N . GLN A 1 95 ? 4.742 -4.367 -12.084 1.00 70.00 95 GLN A N 1
ATOM 768 C CA . GLN A 1 95 ? 5.979 -3.910 -12.719 1.00 70.00 95 GLN A CA 1
ATOM 769 C C . GLN A 1 95 ? 7.238 -4.387 -11.981 1.00 70.00 95 GLN A C 1
ATOM 771 O O . GLN A 1 95 ? 8.340 -4.122 -12.461 1.00 70.00 95 GLN A O 1
ATOM 776 N N . LEU A 1 96 ? 7.102 -5.037 -10.818 1.00 69.25 96 LEU A N 1
ATOM 777 C CA . LEU A 1 96 ? 8.245 -5.576 -10.085 1.00 69.25 96 LEU A CA 1
ATOM 778 C C . LEU A 1 96 ? 8.765 -6.829 -10.785 1.00 69.25 96 LEU A C 1
ATOM 780 O O . LEU A 1 96 ? 7.989 -7.704 -11.172 1.00 69.25 96 LEU A O 1
ATOM 784 N N . ASP A 1 97 ? 10.087 -6.922 -10.894 1.00 71.19 97 ASP A N 1
ATOM 785 C CA . ASP A 1 97 ? 10.737 -8.171 -11.252 1.00 71.19 97 ASP A CA 1
ATOM 786 C C . ASP A 1 97 ? 10.715 -9.096 -10.030 1.00 71.19 97 ASP A C 1
ATOM 788 O O . ASP A 1 97 ? 11.357 -8.828 -9.011 1.00 71.19 97 ASP A O 1
ATOM 792 N N . LEU A 1 98 ? 9.920 -10.164 -10.106 1.00 70.69 98 LEU A N 1
ATOM 793 C CA . LEU A 1 98 ? 9.786 -11.125 -9.012 1.00 70.69 98 LEU A CA 1
ATOM 794 C C . LEU A 1 98 ? 11.100 -11.870 -8.740 1.00 70.69 98 LEU A C 1
ATOM 796 O O . LEU A 1 98 ? 11.292 -12.330 -7.616 1.00 70.69 98 LEU A O 1
ATOM 800 N N . ASP A 1 99 ? 12.004 -11.950 -9.722 1.00 72.38 99 ASP A N 1
ATOM 801 C CA . ASP A 1 99 ? 13.309 -12.601 -9.568 1.00 72.38 99 ASP A CA 1
ATOM 802 C C . ASP A 1 99 ? 14.268 -11.777 -8.687 1.00 72.38 99 ASP A C 1
ATOM 804 O O . ASP A 1 99 ? 15.204 -12.323 -8.100 1.00 72.38 99 ASP A O 1
ATOM 808 N N . GLU A 1 100 ? 14.011 -10.473 -8.527 1.00 70.94 100 GLU A N 1
ATOM 809 C CA . GLU A 1 100 ? 14.762 -9.585 -7.628 1.00 70.94 100 GLU A CA 1
ATOM 810 C C . GLU A 1 100 ? 14.192 -9.554 -6.198 1.00 70.94 100 GLU A C 1
ATOM 812 O O . GLU A 1 100 ? 14.751 -8.902 -5.312 1.00 70.94 100 GLU A O 1
ATOM 817 N N . MET A 1 101 ? 13.086 -10.261 -5.942 1.00 72.44 101 MET A N 1
ATOM 818 C CA . MET A 1 101 ? 12.414 -10.278 -4.646 1.00 72.44 101 MET A CA 1
ATOM 819 C C . MET A 1 101 ? 12.793 -11.498 -3.809 1.00 72.44 101 MET A C 1
ATOM 821 O O . MET A 1 101 ? 12.876 -12.629 -4.287 1.00 72.44 101 MET A O 1
ATOM 825 N N . SER A 1 102 ? 12.935 -11.299 -2.499 1.00 78.88 102 SER A N 1
ATOM 826 C CA . SER A 1 102 ? 13.044 -12.434 -1.582 1.00 78.88 102 SER A CA 1
ATOM 827 C C . SER A 1 102 ? 11.705 -13.186 -1.477 1.00 78.88 102 SER A C 1
ATOM 829 O O . SER A 1 102 ? 10.634 -12.568 -1.530 1.00 78.88 102 SER A O 1
ATOM 831 N N . PRO A 1 103 ? 11.717 -14.509 -1.228 1.00 77.12 103 PRO A N 1
ATOM 832 C CA . PRO A 1 103 ? 10.489 -15.282 -1.014 1.00 77.12 103 PRO A CA 1
ATOM 833 C C . PRO A 1 103 ? 9.585 -14.714 0.093 1.00 77.12 103 PRO A C 1
ATOM 835 O O . PRO A 1 103 ? 8.358 -14.827 0.029 1.00 77.12 103 PRO A O 1
ATOM 838 N N . GLN A 1 104 ? 10.179 -14.089 1.113 1.00 75.81 104 GLN A N 1
ATOM 839 C CA . GLN A 1 104 ? 9.465 -13.430 2.203 1.00 75.81 104 GLN A CA 1
ATOM 840 C C . GLN A 1 104 ? 8.692 -12.204 1.712 1.00 75.81 104 GLN A C 1
ATOM 842 O O . GLN A 1 104 ? 7.527 -12.044 2.071 1.00 75.81 104 GLN A O 1
ATOM 847 N N . GLU A 1 105 ? 9.299 -11.367 0.872 1.00 72.75 105 GLU A N 1
ATOM 848 C CA . GLU A 1 105 ? 8.640 -10.184 0.307 1.00 72.75 105 GLU A CA 1
ATOM 849 C C . GLU A 1 105 ? 7.498 -10.582 -0.630 1.00 72.75 105 GLU A C 1
ATOM 851 O O . GLU A 1 105 ? 6.399 -10.042 -0.514 1.00 72.75 105 GLU A O 1
ATOM 856 N N . VAL A 1 106 ? 7.707 -11.591 -1.483 1.00 76.94 106 VAL A N 1
ATOM 857 C CA . VAL A 1 106 ? 6.643 -12.143 -2.340 1.00 76.94 106 VAL A CA 1
ATOM 858 C C . VAL A 1 106 ? 5.485 -12.671 -1.489 1.00 76.94 106 VAL A C 1
ATOM 860 O O . VAL A 1 106 ? 4.324 -12.361 -1.753 1.00 76.94 106 VAL A O 1
ATOM 863 N N . SER A 1 107 ? 5.782 -13.411 -0.417 1.00 78.00 107 SER A N 1
ATOM 864 C CA . SER A 1 107 ? 4.759 -13.931 0.501 1.00 78.00 107 SER A CA 1
ATOM 865 C C . SER A 1 107 ? 3.980 -12.814 1.200 1.00 78.00 107 SER A C 1
ATOM 867 O O . SER A 1 107 ? 2.762 -12.913 1.359 1.00 78.00 107 SER A O 1
ATOM 869 N N . MET A 1 108 ? 4.663 -11.741 1.610 1.00 75.19 108 MET A N 1
ATOM 870 C CA . MET A 1 108 ? 4.025 -10.573 2.217 1.00 75.19 108 MET A CA 1
ATOM 871 C C . MET A 1 108 ? 3.103 -9.859 1.229 1.00 75.19 108 MET A C 1
ATOM 873 O O . MET A 1 108 ? 1.970 -9.556 1.599 1.00 75.19 108 MET A O 1
ATOM 877 N N . LEU A 1 109 ? 3.547 -9.644 -0.014 1.00 75.00 109 LEU A N 1
ATOM 878 C CA . LEU A 1 109 ? 2.715 -9.066 -1.071 1.00 75.00 109 LEU A CA 1
ATOM 879 C C . LEU A 1 109 ? 1.481 -9.927 -1.353 1.00 75.00 109 LEU A C 1
ATOM 881 O O . LEU A 1 109 ? 0.368 -9.409 -1.345 1.00 75.00 109 LEU A O 1
ATOM 885 N N . LEU A 1 110 ? 1.646 -11.237 -1.545 1.00 76.31 110 LEU A N 1
ATOM 886 C CA . LEU A 1 110 ? 0.526 -12.141 -1.822 1.00 76.31 110 LEU A CA 1
ATOM 887 C C . LEU A 1 110 ? -0.487 -12.164 -0.674 1.00 76.31 110 LEU A C 1
ATOM 889 O O . LEU A 1 110 ? -1.683 -11.999 -0.904 1.00 76.31 110 LEU A O 1
ATOM 893 N N . ASN A 1 111 ? -0.025 -12.312 0.571 1.00 76.06 111 ASN A N 1
ATOM 894 C CA . ASN A 1 111 ? -0.900 -12.277 1.745 1.00 76.06 111 ASN A CA 1
ATOM 895 C C . ASN A 1 111 ? -1.618 -10.927 1.873 1.00 76.06 111 ASN A C 1
ATOM 897 O O . ASN A 1 111 ? -2.762 -10.871 2.322 1.00 76.06 111 ASN A O 1
ATOM 901 N N . ALA A 1 112 ? -0.959 -9.842 1.472 1.00 71.94 112 ALA A N 1
ATOM 902 C CA . ALA A 1 112 ? -1.573 -8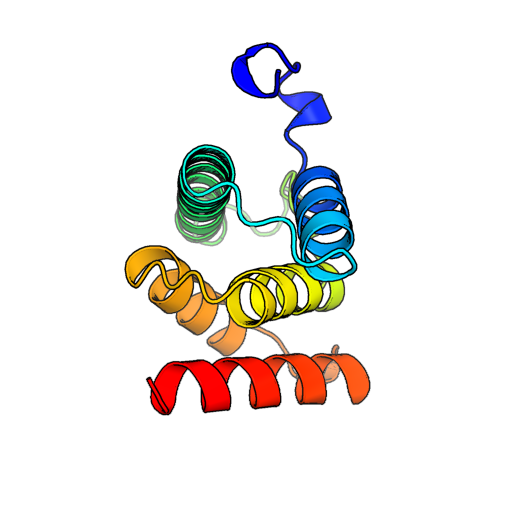.536 1.441 1.00 71.94 112 ALA A CA 1
ATOM 903 C C . ALA A 1 112 ? -2.709 -8.445 0.408 1.00 71.94 112 ALA A C 1
ATOM 905 O O . ALA A 1 112 ? -3.830 -8.105 0.776 1.00 71.94 112 ALA A O 1
ATOM 906 N N . PHE A 1 113 ? -2.456 -8.788 -0.857 1.00 72.44 113 PHE A N 1
ATOM 907 C CA . PHE A 1 113 ? -3.482 -8.727 -1.904 1.00 72.44 113 PHE A CA 1
ATOM 908 C C . PHE A 1 113 ? -4.649 -9.676 -1.641 1.00 72.44 113 PHE A C 1
ATOM 910 O O . PHE A 1 113 ? -5.795 -9.261 -1.769 1.00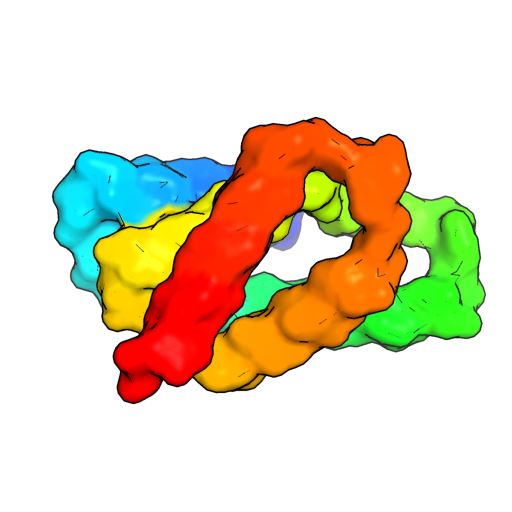 72.44 113 PHE A O 1
ATOM 917 N N . LEU A 1 114 ? -4.384 -10.893 -1.158 1.00 72.25 114 LEU A N 1
ATOM 918 C CA . LEU A 1 114 ? -5.445 -11.826 -0.772 1.00 72.25 114 LEU A CA 1
ATOM 919 C C . LEU A 1 114 ? -6.380 -11.226 0.282 1.00 72.25 114 LEU A C 1
ATOM 921 O O . LEU A 1 114 ? -7.585 -11.425 0.225 1.00 72.25 114 LEU A O 1
ATOM 925 N N . ARG A 1 115 ? -5.845 -10.482 1.255 1.00 68.88 115 ARG A N 1
ATOM 926 C CA . ARG A 1 115 ? -6.663 -9.843 2.297 1.00 68.88 115 ARG A CA 1
ATOM 927 C C . ARG A 1 115 ? -7.463 -8.658 1.779 1.00 68.88 115 ARG A C 1
ATOM 929 O O . ARG A 1 115 ? -8.507 -8.381 2.347 1.00 68.88 115 ARG A O 1
ATOM 936 N N . VAL A 1 116 ? -6.975 -7.979 0.747 1.00 65.94 116 VAL A N 1
ATOM 937 C CA . VAL A 1 116 ? -7.676 -6.864 0.100 1.00 65.94 116 VAL A CA 1
ATOM 938 C C . VAL A 1 116 ? -8.821 -7.378 -0.764 1.00 65.94 116 VAL A C 1
ATOM 940 O O . VAL A 1 116 ? -9.904 -6.820 -0.687 1.00 65.94 116 VAL A O 1
ATOM 943 N N . ASP A 1 117 ? -8.610 -8.460 -1.519 1.00 61.31 117 ASP A N 1
ATOM 944 C CA . ASP A 1 117 ? -9.656 -9.092 -2.340 1.00 61.31 117 ASP A CA 1
ATOM 945 C C . ASP A 1 117 ? -10.756 -9.772 -1.497 1.00 61.31 117 ASP A C 1
ATOM 947 O O . ASP A 1 117 ? -11.850 -10.029 -1.994 1.00 61.31 117 ASP A O 1
ATOM 951 N N . MET A 1 118 ? -10.476 -10.088 -0.227 1.00 53.06 118 MET A N 1
ATOM 952 C CA . MET A 1 118 ? -11.426 -10.712 0.710 1.00 53.06 118 MET A CA 1
ATOM 953 C C . MET A 1 118 ? -12.298 -9.715 1.499 1.00 53.06 118 MET A C 1
ATOM 955 O O . MET A 1 118 ? -13.058 -10.151 2.368 1.00 53.06 118 MET A O 1
ATOM 959 N N . LEU A 1 119 ? -12.180 -8.409 1.248 1.00 49.66 119 LEU A N 1
ATOM 960 C CA . LEU A 1 119 ? -12.902 -7.340 1.954 1.00 49.66 119 LEU A CA 1
ATOM 961 C C . LEU A 1 119 ? -13.850 -6.580 1.031 1.00 49.66 119 LEU A C 1
ATOM 963 O O . LEU A 1 119 ? -14.929 -6.197 1.536 1.00 49.66 119 LEU A O 1
#